Protein AF-A0A946N6F2-F1 (afdb_monomer_lite)

Radius of gyration: 25.4 Å; chains: 1; bounding box: 89×38×49 Å

Structure (mmCIF, N/CA/C/O backbone):
data_AF-A0A946N6F2-F1
#
_entry.id   AF-A0A946N6F2-F1
#
loop_
_atom_site.group_PDB
_atom_site.id
_atom_site.type_symbol
_atom_site.label_atom_id
_atom_site.label_alt_id
_atom_site.label_comp_id
_atom_site.label_asym_id
_atom_site.label_entity_id
_atom_site.label_seq_id
_atom_site.pdbx_PDB_ins_code
_atom_site.Cartn_x
_atom_site.Cartn_y
_atom_site.Cartn_z
_atom_site.occupancy
_atom_site.B_iso_or_equiv
_atom_site.auth_seq_id
_atom_site.auth_comp_id
_atom_site.auth_asym_id
_atom_site.auth_atom_id
_atom_site.pdbx_PDB_model_num
ATOM 1 N N . MET A 1 1 ? 76.401 22.989 -29.885 1.00 48.28 1 MET A N 1
ATOM 2 C CA . MET A 1 1 ? 76.532 21.524 -29.767 1.00 48.28 1 MET A CA 1
ATOM 3 C C . MET A 1 1 ? 75.361 21.025 -28.942 1.00 48.28 1 MET A C 1
ATOM 5 O O . MET A 1 1 ? 75.301 21.371 -27.773 1.00 48.28 1 MET A O 1
ATOM 9 N N . ASN A 1 2 ? 74.400 20.350 -29.575 1.00 41.50 2 ASN A N 1
ATOM 10 C CA . ASN A 1 2 ? 73.671 19.193 -29.044 1.00 41.50 2 ASN A CA 1
ATOM 11 C C . ASN A 1 2 ? 72.716 18.657 -30.126 1.00 41.50 2 ASN A C 1
ATOM 13 O O . ASN A 1 2 ? 72.154 19.415 -30.911 1.00 41.50 2 ASN A O 1
ATOM 17 N N . THR A 1 3 ? 72.694 17.332 -30.187 1.00 54.25 3 THR A N 1
ATOM 18 C CA . THR A 1 3 ? 72.282 16.384 -31.238 1.00 54.25 3 THR A CA 1
ATOM 19 C C . THR A 1 3 ? 70.735 16.191 -31.313 1.00 54.25 3 THR A C 1
ATOM 21 O O . THR A 1 3 ? 70.030 16.919 -30.619 1.00 54.25 3 THR A O 1
ATOM 24 N N . PRO A 1 4 ? 70.158 15.307 -32.172 1.00 57.62 4 PRO A N 1
ATOM 25 C CA . PRO A 1 4 ? 69.057 15.640 -33.091 1.00 57.62 4 PRO A CA 1
ATOM 26 C C . PRO A 1 4 ? 67.791 14.747 -32.936 1.00 57.62 4 PRO A C 1
ATOM 28 O O . PRO A 1 4 ? 67.707 13.928 -32.032 1.00 57.62 4 PRO A O 1
ATOM 31 N N . CYS A 1 5 ? 66.835 14.912 -33.868 1.00 44.44 5 CYS A N 1
ATOM 32 C CA . CYS A 1 5 ? 65.880 13.928 -34.430 1.00 44.44 5 CYS A CA 1
ATOM 33 C C . CYS A 1 5 ? 65.305 12.793 -33.550 1.00 44.44 5 CYS A C 1
ATOM 35 O O . CYS A 1 5 ? 66.004 11.826 -33.278 1.00 44.44 5 CYS A O 1
ATOM 37 N N . GLN A 1 6 ? 63.974 12.778 -33.368 1.00 53.09 6 GLN A N 1
ATOM 38 C CA . GLN A 1 6 ? 63.055 11.862 -34.089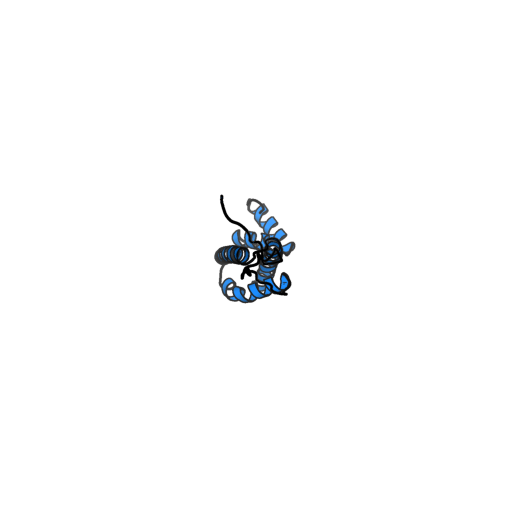 1.00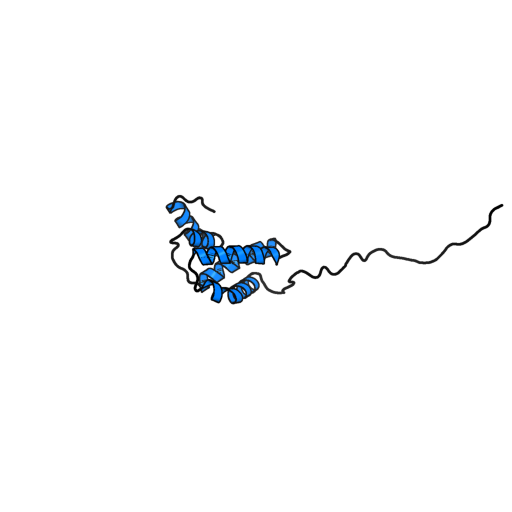 53.09 6 GLN A CA 1
ATOM 39 C C . GLN A 1 6 ? 61.568 12.120 -33.737 1.00 53.09 6 GLN A C 1
ATOM 41 O O . GLN A 1 6 ? 61.257 12.331 -32.567 1.00 53.09 6 GLN A O 1
ATOM 46 N N . PRO A 1 7 ? 60.637 12.046 -34.713 1.00 56.97 7 PRO A N 1
ATOM 47 C CA . PRO A 1 7 ? 59.203 11.881 -34.465 1.00 56.97 7 PRO A CA 1
ATOM 48 C C . PRO A 1 7 ? 58.665 10.483 -34.859 1.00 56.97 7 PRO A C 1
ATOM 50 O O . PRO A 1 7 ? 59.308 9.764 -35.625 1.00 56.97 7 PRO A O 1
ATOM 53 N N . ALA A 1 8 ? 57.422 10.218 -34.412 1.00 49.72 8 ALA A N 1
ATOM 54 C CA . ALA A 1 8 ? 56.468 9.128 -34.732 1.00 49.72 8 ALA A CA 1
ATOM 55 C C . ALA A 1 8 ? 56.569 7.853 -33.850 1.00 49.72 8 ALA A C 1
ATOM 57 O O . ALA A 1 8 ? 57.684 7.438 -33.545 1.00 49.72 8 ALA A O 1
ATOM 58 N N . PRO A 1 9 ? 55.442 7.221 -33.426 1.00 50.12 9 PRO A N 1
ATOM 59 C CA . PRO A 1 9 ? 54.285 6.917 -34.280 1.00 50.12 9 PRO A CA 1
ATOM 60 C C . PRO A 1 9 ? 52.892 7.134 -33.649 1.00 50.12 9 PRO A C 1
ATOM 62 O O . PRO A 1 9 ? 52.742 7.266 -32.441 1.00 50.12 9 PRO A O 1
ATOM 65 N N . GLY A 1 10 ? 51.860 7.047 -34.493 1.00 39.47 10 GLY A N 1
ATOM 66 C CA . GLY A 1 10 ? 50.579 6.472 -34.074 1.00 39.47 10 GLY A CA 1
ATOM 67 C C . GLY A 1 10 ? 49.389 7.421 -34.109 1.00 39.47 10 GLY A C 1
ATOM 68 O O . GLY A 1 10 ? 49.202 8.253 -33.230 1.00 39.47 10 GLY A O 1
ATOM 69 N N . SER A 1 11 ? 48.557 7.241 -35.127 1.00 44.81 11 SER A N 1
ATOM 70 C CA . SER A 1 11 ? 47.224 7.819 -35.253 1.00 44.81 11 SER A CA 1
ATOM 71 C C . SER A 1 11 ? 46.238 7.234 -34.229 1.00 44.81 11 SER A C 1
ATOM 73 O O . SER A 1 11 ? 46.153 6.016 -34.147 1.00 44.81 11 SER A O 1
ATOM 75 N N . ALA A 1 12 ? 45.444 8.124 -33.608 1.00 47.84 12 ALA A N 1
ATOM 76 C CA . ALA A 1 12 ? 44.007 8.021 -33.256 1.00 47.84 12 ALA A CA 1
ATOM 77 C C . ALA A 1 12 ? 43.494 6.863 -32.351 1.00 47.84 12 ALA A C 1
ATOM 79 O O . ALA A 1 12 ? 44.140 5.829 -32.241 1.00 47.84 12 ALA A O 1
ATOM 80 N N . PRO A 1 13 ? 42.253 6.932 -31.815 1.00 49.59 13 PRO A N 1
ATOM 81 C CA . PRO A 1 13 ? 41.446 8.074 -31.375 1.00 49.59 13 PRO A CA 1
ATOM 82 C C . PRO A 1 13 ? 41.030 7.973 -29.887 1.00 49.59 13 PRO A C 1
ATOM 84 O O . PRO A 1 13 ? 41.239 6.974 -29.204 1.00 49.59 13 PRO A O 1
ATOM 87 N N . SER A 1 14 ? 40.404 9.050 -29.412 1.00 54.28 14 SER A N 1
ATOM 88 C CA . SER A 1 14 ? 39.607 9.135 -28.188 1.00 54.28 14 SER A CA 1
ATOM 89 C C . SER A 1 14 ? 38.456 8.116 -28.123 1.00 54.28 14 SER A C 1
ATOM 91 O O . SER A 1 14 ? 37.962 7.665 -29.152 1.00 54.28 14 SER A O 1
ATOM 93 N N . HIS A 1 15 ? 37.949 7.953 -26.897 1.00 51.06 15 HIS A N 1
ATOM 94 C CA . HIS A 1 15 ? 36.704 7.300 -26.463 1.00 51.06 15 HIS A CA 1
ATOM 95 C C . HIS A 1 15 ? 36.781 5.810 -26.125 1.00 51.06 15 HIS A C 1
ATOM 97 O O . HIS A 1 15 ? 37.108 4.958 -26.940 1.00 51.06 15 HIS A O 1
ATOM 103 N N . GLY A 1 16 ? 36.418 5.538 -24.874 1.00 40.69 16 GLY A N 1
ATOM 104 C CA . GLY A 1 16 ? 36.254 4.208 -24.307 1.00 40.69 16 GLY A CA 1
ATOM 105 C C . GLY A 1 16 ? 36.175 4.244 -22.783 1.00 40.69 16 GLY A C 1
ATOM 106 O O . GLY A 1 16 ? 36.695 3.348 -22.128 1.00 40.69 16 GLY A O 1
ATOM 107 N N . SER A 1 17 ? 35.592 5.303 -22.207 1.00 53.62 17 SER A N 1
ATOM 108 C CA . SER A 1 17 ? 35.049 5.221 -20.853 1.00 53.62 17 SER A CA 1
ATOM 109 C C . SER A 1 17 ? 33.742 4.469 -20.976 1.00 53.62 17 SER A C 1
ATOM 111 O O . SER A 1 17 ? 32.745 5.090 -21.299 1.00 53.62 17 SER A O 1
ATOM 113 N N . GLU A 1 18 ? 33.766 3.161 -20.775 1.00 45.44 18 GLU A N 1
ATOM 114 C CA . GLU A 1 18 ? 32.574 2.358 -20.506 1.00 45.44 18 GLU A CA 1
ATOM 115 C C . GLU A 1 18 ? 33.064 1.029 -19.935 1.00 45.44 18 GLU A C 1
ATOM 117 O O . GLU A 1 18 ? 33.242 0.027 -20.624 1.00 45.44 18 GLU A O 1
ATOM 122 N N . GLY A 1 19 ? 33.369 1.050 -18.637 1.00 43.56 19 GLY A N 1
ATOM 123 C CA . GLY A 1 19 ? 33.243 -0.178 -17.867 1.00 43.56 19 GLY A CA 1
ATOM 124 C C . GLY A 1 19 ? 31.757 -0.540 -17.861 1.00 43.56 19 GLY A C 1
ATOM 125 O O . GLY A 1 19 ? 30.946 0.362 -17.627 1.00 43.56 19 GLY A O 1
ATOM 126 N N . PRO A 1 20 ? 31.368 -1.795 -18.131 1.00 45.00 20 PRO A N 1
ATOM 127 C CA . PRO A 1 20 ? 29.986 -2.192 -17.938 1.00 45.00 20 PRO A CA 1
ATOM 128 C C . PRO A 1 20 ? 29.686 -2.044 -16.444 1.00 45.00 20 PRO A C 1
ATOM 130 O O . PRO A 1 20 ? 30.232 -2.766 -15.611 1.00 45.00 20 PRO A O 1
ATOM 133 N N . SER A 1 21 ? 28.877 -1.037 -16.102 1.00 47.22 21 SER A N 1
ATOM 134 C CA . SER A 1 21 ? 28.222 -0.969 -14.799 1.00 47.22 21 SER A CA 1
ATOM 135 C C . SER A 1 21 ? 27.209 -2.098 -14.773 1.00 47.22 21 SER A C 1
ATOM 137 O O . SER A 1 21 ? 26.095 -1.986 -15.272 1.00 47.22 21 SER A O 1
ATOM 139 N N . GLU A 1 22 ? 27.662 -3.228 -14.257 1.00 48.47 22 GLU A N 1
ATOM 140 C CA . GLU A 1 22 ? 26.881 -4.427 -14.023 1.00 48.47 22 GLU A CA 1
ATOM 141 C C . GLU A 1 22 ? 25.971 -4.182 -12.811 1.00 48.47 22 GLU A C 1
ATOM 143 O O . GLU A 1 22 ? 26.281 -4.588 -11.698 1.00 48.47 22 GLU A O 1
ATOM 148 N N . ALA A 1 23 ? 24.899 -3.414 -13.003 1.00 54.03 23 ALA A N 1
ATOM 149 C CA . ALA A 1 23 ? 23.759 -3.343 -12.090 1.00 54.03 23 ALA A CA 1
ATOM 150 C C . ALA A 1 23 ? 22.656 -2.495 -12.724 1.00 54.03 23 ALA A C 1
ATOM 152 O O . ALA A 1 23 ? 22.568 -1.291 -12.498 1.00 54.03 23 ALA A O 1
ATOM 153 N N . THR A 1 24 ? 21.798 -3.105 -13.530 1.00 44.66 24 THR A N 1
ATOM 154 C CA . THR A 1 24 ? 20.430 -2.605 -13.678 1.00 44.66 24 THR A CA 1
ATOM 155 C C . THR A 1 24 ? 19.586 -3.745 -14.194 1.00 44.66 24 THR A C 1
ATOM 157 O O . THR A 1 24 ? 19.947 -4.399 -15.168 1.00 44.66 24 THR A O 1
ATOM 160 N N . HIS A 1 25 ? 18.512 -4.048 -13.478 1.00 53.12 25 HIS A N 1
ATOM 161 C CA . HIS A 1 25 ? 17.544 -5.065 -13.846 1.00 53.12 25 HIS A CA 1
ATOM 162 C C . HIS A 1 25 ? 16.830 -4.600 -15.126 1.00 53.12 25 HIS A C 1
ATOM 164 O O . HIS A 1 25 ? 15.769 -3.989 -15.068 1.00 53.12 25 HIS A O 1
ATOM 170 N N . ASP A 1 26 ? 17.469 -4.825 -16.275 1.00 49.75 26 ASP A N 1
ATOM 171 C CA . ASP A 1 26 ? 16.964 -4.579 -17.628 1.00 49.75 26 ASP A CA 1
ATOM 172 C C . ASP A 1 26 ? 15.921 -5.667 -17.945 1.00 49.75 26 ASP A C 1
ATOM 174 O O . ASP A 1 26 ? 16.084 -6.533 -18.805 1.00 49.75 26 ASP A O 1
ATOM 178 N N . SER A 1 27 ? 14.878 -5.723 -17.120 1.00 58.50 27 SER A N 1
ATOM 179 C CA . SER A 1 27 ? 13.756 -6.620 -17.335 1.00 58.50 27 SER A CA 1
ATOM 180 C C . SER A 1 27 ? 12.871 -5.973 -18.386 1.00 58.50 27 SER A C 1
ATOM 182 O O . SER A 1 27 ? 12.331 -4.894 -18.167 1.00 58.50 27 SER A O 1
ATOM 184 N N . HIS A 1 28 ? 12.667 -6.656 -19.512 1.00 72.50 28 HIS A N 1
ATOM 185 C CA . HIS A 1 28 ? 11.694 -6.303 -20.559 1.00 72.50 28 HIS A CA 1
ATOM 186 C C . HIS A 1 28 ? 10.224 -6.282 -20.074 1.00 72.50 28 HIS A C 1
ATOM 188 O O . HIS A 1 28 ? 9.306 -6.292 -20.892 1.00 72.50 28 HIS A O 1
ATOM 194 N N . LEU A 1 29 ? 10.005 -6.313 -18.761 1.00 82.69 29 LEU A N 1
ATOM 195 C CA . LEU A 1 29 ? 8.716 -6.390 -18.104 1.00 82.69 29 LEU A CA 1
ATOM 196 C C . LEU A 1 29 ? 8.112 -4.996 -17.966 1.00 82.69 29 LEU A C 1
ATOM 198 O O . LEU A 1 29 ? 8.799 -4.012 -17.687 1.00 82.69 29 LEU A O 1
ATOM 202 N N . THR A 1 30 ? 6.799 -4.932 -18.120 1.00 91.62 30 THR A N 1
ATOM 203 C CA . THR A 1 30 ? 6.008 -3.755 -17.759 1.00 91.62 30 THR A CA 1
ATOM 204 C C . THR A 1 30 ? 6.011 -3.538 -16.237 1.00 91.62 30 THR A C 1
ATOM 206 O O . THR A 1 30 ? 6.234 -4.492 -15.481 1.00 91.62 30 THR A O 1
ATOM 209 N N . PRO A 1 31 ? 5.748 -2.311 -15.744 1.00 91.38 31 PRO A N 1
ATOM 210 C CA . PRO A 1 31 ? 5.615 -2.057 -14.309 1.00 91.38 31 PRO A CA 1
ATOM 211 C C . PRO A 1 31 ? 4.601 -2.980 -13.620 1.00 91.38 31 PRO A C 1
ATOM 213 O O . PRO A 1 31 ? 4.830 -3.421 -12.496 1.00 91.38 31 PRO A O 1
ATOM 216 N N . GLU A 1 32 ? 3.509 -3.314 -14.309 1.00 94.25 32 GLU A N 1
ATOM 217 C CA . GLU A 1 32 ? 2.461 -4.215 -13.838 1.00 94.25 32 GLU A CA 1
ATOM 218 C C . GLU A 1 32 ? 2.944 -5.658 -13.680 1.00 94.25 32 GLU A C 1
ATOM 220 O O . GLU A 1 32 ? 2.631 -6.298 -12.673 1.00 94.25 32 GLU A O 1
ATOM 225 N N . GLU A 1 33 ? 3.705 -6.166 -14.652 1.00 94.25 33 GLU A N 1
ATOM 226 C CA . GLU A 1 33 ? 4.299 -7.507 -14.605 1.00 94.25 33 GLU A CA 1
ATOM 227 C C . GLU A 1 33 ? 5.359 -7.596 -13.510 1.00 94.25 33 GLU A C 1
ATOM 229 O O . GLU A 1 33 ? 5.376 -8.555 -12.741 1.00 94.25 33 GLU A O 1
ATOM 234 N N . LEU A 1 34 ? 6.202 -6.570 -13.385 1.00 92.19 34 LEU A N 1
ATOM 235 C CA . LEU A 1 34 ? 7.221 -6.532 -12.347 1.00 92.19 34 LEU A CA 1
ATOM 236 C C . LEU A 1 34 ? 6.589 -6.472 -10.952 1.00 92.19 34 LEU A C 1
ATOM 238 O O . LEU A 1 34 ? 6.981 -7.233 -10.069 1.00 92.19 34 LEU A O 1
ATOM 242 N N . ALA A 1 35 ? 5.566 -5.635 -10.758 1.00 94.81 35 ALA A N 1
ATOM 243 C CA . ALA A 1 35 ? 4.782 -5.622 -9.528 1.00 94.81 35 ALA A CA 1
ATOM 244 C C . ALA A 1 35 ? 4.183 -7.006 -9.229 1.00 94.81 35 ALA A C 1
ATOM 246 O O . ALA A 1 35 ? 4.306 -7.485 -8.102 1.00 94.81 35 ALA A O 1
ATOM 247 N N . ALA A 1 36 ? 3.605 -7.676 -10.232 1.00 95.62 36 ALA A N 1
ATOM 248 C CA . ALA A 1 36 ? 3.015 -9.003 -10.072 1.00 95.62 36 ALA A CA 1
ATOM 249 C C . ALA A 1 36 ? 4.035 -10.055 -9.620 1.00 95.62 36 ALA A C 1
ATOM 251 O O . ALA A 1 36 ? 3.740 -10.812 -8.694 1.00 95.62 36 ALA A O 1
ATOM 252 N N . GLU A 1 37 ? 5.243 -10.064 -10.194 1.00 94.00 37 GLU A N 1
ATOM 253 C CA . GLU A 1 37 ? 6.311 -10.970 -9.758 1.00 94.00 37 GLU A CA 1
ATOM 254 C C . GLU A 1 37 ? 6.693 -10.748 -8.291 1.00 94.00 37 GLU A C 1
ATOM 256 O O . GLU A 1 37 ? 6.920 -11.702 -7.543 1.00 94.00 37 GLU A O 1
ATOM 261 N N . TRP A 1 38 ? 6.765 -9.490 -7.857 1.00 92.75 38 TRP A N 1
ATOM 262 C CA . TRP A 1 38 ? 7.053 -9.165 -6.463 1.00 92.75 38 TRP A CA 1
ATOM 263 C C . TRP A 1 38 ? 5.921 -9.595 -5.532 1.00 92.75 38 TRP A C 1
ATOM 265 O O . TRP A 1 38 ? 6.185 -10.175 -4.477 1.00 92.75 38 TRP A O 1
ATOM 275 N N . VAL A 1 39 ? 4.663 -9.400 -5.934 1.00 96.25 39 VAL A N 1
ATOM 276 C CA . VAL A 1 39 ? 3.524 -9.915 -5.169 1.00 96.25 39 VAL A CA 1
ATOM 277 C C . VAL A 1 39 ? 3.572 -11.442 -5.081 1.00 96.25 39 VAL A C 1
ATOM 279 O O . VAL A 1 39 ? 3.401 -11.979 -3.990 1.00 96.25 39 VAL A O 1
ATOM 282 N N . ASP A 1 40 ? 3.846 -12.154 -6.178 1.00 95.88 40 ASP A N 1
ATOM 283 C CA . ASP A 1 40 ? 3.972 -13.620 -6.187 1.00 95.88 40 ASP A CA 1
ATOM 284 C C . ASP A 1 40 ? 5.023 -14.121 -5.188 1.00 95.88 40 ASP A C 1
ATOM 286 O O . ASP A 1 40 ? 4.786 -15.103 -4.486 1.00 95.88 40 ASP A O 1
ATOM 290 N N . ARG A 1 41 ? 6.161 -13.427 -5.073 1.00 92.81 41 ARG A N 1
ATOM 291 C CA . ARG A 1 41 ? 7.241 -13.797 -4.142 1.00 92.81 41 ARG A CA 1
ATOM 292 C C . ARG A 1 41 ? 6.880 -13.559 -2.678 1.00 92.81 41 ARG A C 1
ATOM 294 O O . ARG A 1 41 ? 7.340 -14.301 -1.812 1.00 92.81 41 ARG A O 1
ATOM 301 N N . CYS A 1 42 ? 6.108 -12.514 -2.388 1.00 93.75 42 CYS A N 1
ATOM 302 C CA . CYS A 1 42 ? 5.917 -12.028 -1.021 1.00 93.75 42 CYS A CA 1
ATOM 303 C C . CYS A 1 42 ? 4.551 -12.378 -0.421 1.00 93.75 42 CYS A C 1
ATOM 305 O O . CYS A 1 42 ? 4.407 -12.359 0.801 1.00 93.75 42 CYS A O 1
ATOM 307 N N . ILE A 1 43 ? 3.538 -12.702 -1.230 1.00 95.75 43 ILE A N 1
ATOM 308 C CA . ILE A 1 43 ? 2.158 -12.809 -0.737 1.00 95.75 43 ILE A CA 1
ATOM 309 C C . ILE A 1 43 ? 1.983 -13.889 0.335 1.00 95.75 43 ILE A C 1
ATOM 311 O O . ILE A 1 43 ? 1.247 -13.677 1.298 1.00 95.75 43 ILE A O 1
ATOM 315 N N . ASP A 1 44 ? 2.685 -15.017 0.220 1.00 94.75 44 ASP A N 1
ATOM 316 C CA . ASP A 1 44 ? 2.599 -16.108 1.197 1.00 94.75 44 ASP A CA 1
ATOM 317 C C . ASP A 1 44 ? 3.240 -15.743 2.542 1.00 94.75 44 ASP A C 1
ATOM 319 O O . ASP A 1 44 ? 2.826 -16.258 3.581 1.00 94.75 44 ASP A O 1
ATOM 323 N N . LEU A 1 45 ? 4.196 -14.808 2.539 1.00 94.25 45 LEU A N 1
ATOM 324 C CA . LEU A 1 45 ? 4.776 -14.237 3.752 1.00 94.25 45 LEU A CA 1
ATOM 325 C C . LEU A 1 45 ? 3.820 -13.228 4.404 1.00 94.25 45 LEU A C 1
ATOM 327 O O . LEU A 1 45 ? 3.658 -13.240 5.621 1.00 94.25 45 LEU A O 1
ATOM 331 N N . LEU A 1 46 ? 3.173 -12.378 3.603 1.00 95.94 46 LEU A N 1
ATOM 332 C CA . LEU A 1 46 ? 2.299 -11.300 4.087 1.00 95.94 46 LEU A CA 1
ATOM 333 C C . LEU A 1 46 ? 0.934 -11.802 4.579 1.00 95.94 46 LEU A C 1
ATOM 335 O O . LEU A 1 46 ? 0.342 -11.233 5.498 1.00 95.94 46 LEU A O 1
ATOM 339 N N . ARG A 1 47 ? 0.410 -12.869 3.969 1.00 95.94 47 ARG A N 1
ATOM 340 C CA . ARG A 1 47 ? -0.921 -13.416 4.266 1.00 95.94 47 ARG A CA 1
ATOM 341 C C . ARG A 1 47 ? -1.142 -13.764 5.747 1.00 95.94 47 ARG A C 1
ATOM 343 O O . ARG A 1 47 ? -2.168 -13.330 6.273 1.00 95.94 47 ARG A O 1
ATOM 350 N N . PRO A 1 48 ? -0.251 -14.505 6.437 1.00 96.62 48 PRO A N 1
ATOM 351 C CA . PRO A 1 48 ? -0.453 -14.859 7.843 1.00 96.62 48 PRO A CA 1
ATOM 352 C C . PRO A 1 48 ? -0.240 -13.698 8.829 1.00 96.62 48 PRO A C 1
ATOM 354 O O . PRO A 1 48 ? -0.530 -13.872 10.010 1.00 96.62 48 PRO A O 1
ATOM 357 N N . MET A 1 49 ? 0.285 -12.553 8.383 1.00 97.00 49 MET A N 1
ATOM 358 C CA . MET A 1 49 ? 0.552 -11.395 9.241 1.00 97.00 49 MET A CA 1
ATOM 359 C C . MET A 1 49 ? -0.722 -10.585 9.510 1.00 97.00 49 MET A C 1
ATOM 361 O O . MET A 1 49 ? -1.639 -10.559 8.685 1.00 97.00 49 MET A O 1
ATOM 365 N N . ASP A 1 50 ? -0.752 -9.901 10.652 1.00 96.19 50 ASP A N 1
ATOM 366 C CA . ASP A 1 50 ? -1.707 -8.832 10.944 1.00 96.19 50 ASP A CA 1
ATOM 367 C C . ASP A 1 50 ? -1.299 -7.521 10.245 1.00 96.19 50 ASP A C 1
ATOM 369 O O . ASP A 1 50 ? -0.279 -7.454 9.557 1.00 96.19 50 ASP A O 1
ATOM 373 N N . TRP A 1 51 ? -2.116 -6.474 10.360 1.00 96.12 51 TRP A N 1
ATOM 374 C CA . TRP A 1 51 ? -1.853 -5.203 9.682 1.00 96.12 51 TRP A CA 1
ATOM 375 C C . TRP A 1 51 ? -0.557 -4.506 10.126 1.00 96.12 51 TRP A C 1
ATOM 377 O O . TRP A 1 51 ? 0.174 -4.079 9.228 1.00 96.12 51 TRP A O 1
ATOM 387 N N . PRO A 1 52 ? -0.196 -4.455 11.424 1.00 96.81 52 PRO A N 1
ATOM 388 C CA . PRO A 1 52 ? 1.104 -3.934 11.844 1.00 9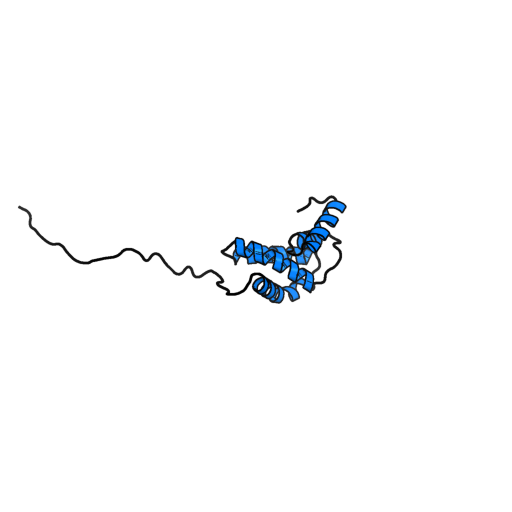6.81 52 PRO A CA 1
ATOM 389 C C . PRO A 1 52 ? 2.272 -4.726 11.241 1.00 96.81 52 PRO A C 1
ATOM 391 O O . PRO A 1 52 ? 3.172 -4.140 10.641 1.00 96.81 52 PRO A O 1
ATOM 394 N N . GLY A 1 53 ? 2.225 -6.064 11.296 1.00 97.44 53 GLY A N 1
ATOM 395 C CA . GLY A 1 53 ? 3.263 -6.908 10.700 1.00 97.44 53 GLY A CA 1
ATOM 396 C C . GLY A 1 53 ? 3.367 -6.744 9.181 1.00 97.44 53 GLY A C 1
ATOM 397 O O . GLY A 1 53 ? 4.469 -6.714 8.630 1.00 97.44 53 GLY A O 1
ATOM 398 N N . ARG A 1 54 ? 2.231 -6.573 8.490 1.00 97.06 54 ARG A N 1
ATOM 399 C CA . ARG A 1 54 ? 2.203 -6.251 7.056 1.00 97.06 54 ARG A CA 1
ATOM 400 C C . ARG A 1 54 ? 2.8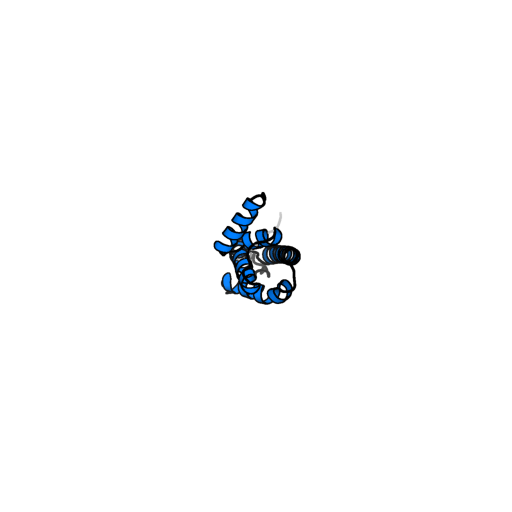28 -4.893 6.778 1.00 97.06 54 ARG A C 1
ATOM 402 O O . ARG A 1 54 ? 3.587 -4.797 5.825 1.00 97.06 54 ARG A O 1
ATOM 409 N N . MET A 1 55 ? 2.542 -3.865 7.575 1.00 96.50 55 MET A N 1
ATOM 410 C CA . MET A 1 55 ? 3.127 -2.535 7.387 1.00 96.50 55 MET A CA 1
ATOM 411 C C . MET A 1 55 ? 4.651 -2.576 7.541 1.00 96.50 55 MET A C 1
ATOM 413 O O . MET A 1 55 ? 5.364 -2.102 6.658 1.00 96.50 55 MET A O 1
ATOM 417 N N . ASP A 1 56 ? 5.159 -3.235 8.583 1.00 96.88 56 ASP A N 1
ATOM 418 C CA . ASP A 1 56 ? 6.601 -3.417 8.791 1.00 96.88 56 ASP A CA 1
ATOM 419 C C . ASP A 1 56 ? 7.272 -4.170 7.635 1.00 96.88 56 ASP A C 1
ATOM 421 O O . ASP A 1 56 ? 8.358 -3.794 7.182 1.00 96.88 56 ASP A O 1
ATOM 425 N N . ALA A 1 57 ? 6.629 -5.224 7.129 1.00 96.06 57 ALA A N 1
ATOM 426 C CA . ALA A 1 57 ? 7.124 -5.968 5.977 1.00 96.06 57 ALA A CA 1
ATOM 427 C C . ALA A 1 57 ? 7.079 -5.126 4.690 1.00 96.06 57 ALA A C 1
ATOM 429 O O . ALA A 1 57 ? 8.035 -5.134 3.918 1.00 96.06 57 ALA A O 1
ATOM 430 N N . MET A 1 58 ? 6.005 -4.366 4.468 1.00 95.00 58 MET A N 1
ATOM 431 C CA . MET A 1 58 ? 5.849 -3.489 3.306 1.00 95.00 58 MET A CA 1
ATOM 432 C C . MET A 1 58 ? 6.861 -2.339 3.312 1.00 95.00 58 MET A C 1
ATOM 434 O O . MET A 1 58 ? 7.361 -1.992 2.247 1.00 95.00 58 MET A O 1
ATOM 438 N N . MET A 1 59 ? 7.221 -1.789 4.477 1.00 94.44 59 MET A N 1
ATOM 439 C CA . MET A 1 59 ? 8.301 -0.799 4.594 1.00 94.44 59 MET A CA 1
ATOM 440 C C . MET A 1 59 ? 9.663 -1.395 4.223 1.00 94.44 59 MET A C 1
ATOM 442 O O . MET A 1 59 ? 10.416 -0.796 3.461 1.00 94.44 59 MET A O 1
ATOM 446 N N . GLN A 1 60 ? 9.969 -2.607 4.692 1.00 94.50 60 GLN A N 1
ATOM 447 C CA . GLN A 1 60 ? 11.212 -3.291 4.314 1.00 94.50 60 GLN A CA 1
ATOM 448 C C . GLN A 1 60 ? 11.255 -3.605 2.813 1.00 94.50 60 GLN A C 1
ATOM 450 O O . GLN A 1 60 ? 12.286 -3.425 2.168 1.00 94.50 60 GLN A O 1
ATOM 455 N N . LEU A 1 61 ? 10.130 -4.043 2.244 1.00 92.25 61 LEU A N 1
ATOM 456 C CA . LEU A 1 61 ? 10.001 -4.294 0.810 1.00 92.25 61 LEU A CA 1
ATOM 457 C C . LEU A 1 61 ? 10.108 -3.006 -0.006 1.00 92.25 61 LEU A C 1
ATOM 459 O O . LEU A 1 61 ? 10.745 -3.017 -1.052 1.00 92.25 61 LEU A O 1
ATOM 463 N N . HIS A 1 62 ? 9.536 -1.899 0.472 1.00 93.31 62 HIS A N 1
ATOM 464 C CA . HIS A 1 62 ? 9.701 -0.578 -0.127 1.00 93.31 62 HIS A CA 1
ATOM 465 C C . HIS A 1 62 ? 11.181 -0.196 -0.212 1.00 93.31 62 HIS A C 1
ATOM 467 O O . HIS A 1 62 ? 11.656 0.162 -1.288 1.00 93.31 62 HIS A O 1
ATOM 473 N N . ASP A 1 63 ? 11.916 -0.306 0.895 1.00 92.94 63 ASP A N 1
ATOM 474 C CA . ASP A 1 63 ? 13.332 0.063 0.943 1.00 92.94 63 ASP A CA 1
ATOM 475 C C . ASP A 1 63 ? 14.185 -0.847 0.053 1.00 92.94 63 ASP A C 1
ATOM 477 O O . ASP A 1 63 ? 15.067 -0.365 -0.662 1.00 92.94 63 ASP A O 1
ATOM 481 N N . GLN A 1 64 ? 13.877 -2.147 0.032 1.00 90.25 64 GLN A N 1
ATOM 482 C CA . GLN A 1 64 ? 14.525 -3.108 -0.857 1.00 90.25 64 GLN A CA 1
ATOM 483 C C . GLN A 1 64 ? 14.254 -2.776 -2.330 1.00 90.25 64 GLN A C 1
ATOM 485 O O . GLN A 1 64 ? 15.198 -2.612 -3.098 1.00 90.25 64 GLN A O 1
ATOM 490 N N . LEU A 1 65 ? 12.987 -2.591 -2.715 1.00 87.81 65 LEU A N 1
ATOM 491 C CA . LEU A 1 65 ? 12.601 -2.198 -4.073 1.00 87.81 65 LEU A CA 1
ATOM 492 C C . LEU A 1 65 ? 13.295 -0.899 -4.472 1.00 87.81 65 LEU A C 1
ATOM 494 O O . LEU A 1 65 ? 13.903 -0.815 -5.536 1.00 87.81 65 LEU A O 1
ATOM 498 N N . ARG A 1 66 ? 13.263 0.112 -3.602 1.00 89.38 66 ARG A N 1
ATOM 499 C CA . ARG A 1 66 ? 13.916 1.393 -3.858 1.00 89.38 66 ARG A CA 1
ATOM 500 C C . ARG A 1 66 ? 15.419 1.235 -4.076 1.00 89.38 66 ARG A C 1
ATOM 502 O O . ARG A 1 66 ? 15.963 1.962 -4.903 1.00 89.38 66 ARG A O 1
ATOM 509 N N . SER A 1 67 ? 16.079 0.339 -3.345 1.00 89.56 67 SER A N 1
ATOM 510 C CA . SER A 1 67 ? 17.503 0.042 -3.518 1.00 89.56 67 SER A CA 1
ATOM 511 C C . SER A 1 67 ? 17.787 -0.732 -4.810 1.00 89.56 67 SER A C 1
ATOM 513 O O . SER A 1 67 ? 18.823 -0.510 -5.433 1.00 89.56 67 SER A O 1
ATOM 515 N N . ASP A 1 68 ? 16.884 -1.626 -5.214 1.00 85.50 68 ASP A N 1
ATOM 516 C CA . ASP A 1 68 ? 17.041 -2.475 -6.400 1.00 85.50 68 ASP A CA 1
ATOM 517 C C . ASP A 1 68 ? 16.798 -1.705 -7.708 1.00 85.50 68 ASP A C 1
ATOM 519 O O . ASP A 1 68 ? 17.429 -1.983 -8.732 1.00 85.50 68 ASP A O 1
ATOM 523 N N . PHE A 1 69 ? 15.924 -0.696 -7.684 1.00 82.38 69 PHE A N 1
ATOM 524 C CA . PHE A 1 69 ? 15.708 0.188 -8.824 1.00 82.38 69 PHE A CA 1
ATOM 525 C C . PHE A 1 69 ? 16.739 1.317 -8.870 1.00 82.38 69 PHE A C 1
ATOM 527 O O . PHE A 1 69 ? 16.760 2.227 -8.038 1.00 82.38 69 PHE A O 1
ATOM 534 N N . THR A 1 70 ? 17.558 1.310 -9.922 1.00 81.00 70 THR A N 1
ATOM 535 C CA . THR A 1 70 ? 18.426 2.455 -10.240 1.00 81.00 70 THR A CA 1
ATOM 536 C C . THR A 1 70 ? 17.616 3.646 -10.752 1.00 81.00 70 THR A C 1
ATOM 538 O O . THR A 1 70 ? 17.935 4.786 -10.419 1.00 81.00 70 THR A O 1
ATOM 541 N N . ASP A 1 71 ? 16.546 3.386 -11.510 1.00 87.81 71 ASP A N 1
ATOM 542 C CA . ASP A 1 71 ? 15.624 4.414 -11.988 1.00 87.81 71 ASP A CA 1
ATOM 543 C C . ASP A 1 71 ? 14.493 4.651 -10.974 1.00 87.81 71 ASP A C 1
ATOM 545 O O . ASP A 1 71 ? 13.681 3.769 -10.682 1.00 87.81 71 ASP A O 1
ATOM 549 N N . PHE A 1 72 ? 14.445 5.869 -10.435 1.00 88.69 72 PHE A N 1
ATOM 550 C CA . PHE A 1 72 ? 13.427 6.276 -9.475 1.00 88.69 72 PHE A CA 1
ATOM 551 C C . PHE A 1 72 ? 12.027 6.363 -10.094 1.00 88.69 72 PHE A C 1
ATOM 553 O O . PHE A 1 72 ? 11.050 6.039 -9.421 1.00 88.69 72 PHE A O 1
ATOM 560 N N . ASP A 1 73 ? 11.914 6.745 -11.365 1.00 90.19 73 ASP A N 1
ATOM 561 C CA . ASP A 1 73 ? 10.619 6.890 -12.028 1.00 90.19 73 ASP A CA 1
ATOM 562 C C . ASP A 1 73 ? 9.967 5.521 -12.248 1.00 90.19 73 ASP A C 1
ATOM 564 O O . ASP A 1 73 ? 8.750 5.380 -12.108 1.00 90.19 73 ASP A O 1
ATOM 568 N N . VAL A 1 74 ? 10.776 4.493 -12.522 1.00 89.19 74 VAL A N 1
ATOM 569 C CA . VAL A 1 74 ? 10.312 3.099 -12.589 1.00 89.19 74 VAL A CA 1
ATOM 570 C C . VAL A 1 74 ? 9.818 2.641 -11.221 1.00 89.19 74 VAL A C 1
ATOM 572 O O . VAL A 1 74 ? 8.721 2.096 -11.116 1.00 89.19 74 VAL A O 1
ATOM 575 N N . PHE A 1 75 ? 10.569 2.922 -10.154 1.00 91.69 75 PHE A N 1
ATOM 576 C CA . PHE A 1 75 ? 10.132 2.620 -8.791 1.00 91.69 75 PHE A CA 1
ATOM 577 C C . PHE A 1 75 ? 8.783 3.284 -8.454 1.00 91.69 75 PHE A C 1
ATOM 579 O O . PHE A 1 75 ? 7.880 2.614 -7.949 1.00 91.69 75 PHE A O 1
ATOM 586 N N . CYS A 1 76 ? 8.614 4.570 -8.780 1.00 93.19 76 CYS A N 1
ATOM 587 C CA . CYS A 1 76 ? 7.369 5.305 -8.546 1.00 93.19 76 CYS A CA 1
ATOM 588 C C . CYS A 1 76 ? 6.169 4.746 -9.320 1.00 93.19 76 CYS A C 1
ATOM 590 O O . CYS A 1 76 ? 5.035 4.936 -8.886 1.00 93.19 76 CYS A O 1
ATOM 592 N N . GLN A 1 77 ? 6.399 4.063 -10.442 1.00 94.00 77 GLN A N 1
ATOM 593 C CA . GLN A 1 77 ? 5.350 3.367 -11.188 1.00 94.00 77 GLN A CA 1
ATOM 594 C C . GLN A 1 77 ? 5.051 1.993 -10.580 1.00 94.00 77 GLN A C 1
ATOM 596 O O . GLN A 1 77 ? 3.890 1.647 -10.381 1.00 94.00 77 GLN A O 1
ATOM 601 N N . VAL A 1 78 ? 6.085 1.221 -10.240 1.00 94.50 78 VAL A N 1
ATOM 602 C CA . VAL A 1 78 ? 5.949 -0.166 -9.771 1.00 94.50 78 VAL A CA 1
ATOM 603 C C . VAL A 1 78 ? 5.373 -0.243 -8.360 1.00 94.50 78 VAL A C 1
ATOM 605 O O . VAL A 1 78 ? 4.486 -1.055 -8.108 1.00 94.50 78 VAL A O 1
ATOM 608 N N . PHE A 1 79 ? 5.860 0.575 -7.422 1.00 95.75 79 PHE A N 1
ATOM 609 C CA . PHE A 1 79 ? 5.520 0.408 -6.008 1.00 95.75 79 PHE A CA 1
ATOM 610 C C . PHE A 1 79 ? 4.017 0.578 -5.715 1.00 95.75 79 PHE A C 1
ATOM 612 O O . PHE A 1 79 ? 3.447 -0.304 -5.068 1.00 95.75 79 PHE A O 1
ATOM 619 N N . PRO A 1 80 ? 3.316 1.610 -6.227 1.00 97.12 80 PRO A N 1
ATOM 620 C CA . PRO A 1 80 ? 1.878 1.731 -5.999 1.00 97.12 80 PRO A CA 1
ATOM 621 C C . PRO A 1 80 ? 1.064 0.569 -6.591 1.00 97.12 80 PRO A C 1
ATOM 623 O O . PRO A 1 80 ? 0.092 0.116 -5.978 1.00 97.12 80 PRO A O 1
ATOM 626 N N . ILE A 1 81 ? 1.481 0.049 -7.751 1.00 97.94 81 ILE A N 1
ATOM 627 C CA . ILE A 1 81 ? 0.858 -1.116 -8.398 1.00 97.94 81 ILE A CA 1
ATOM 628 C C . ILE A 1 81 ? 1.102 -2.380 -7.564 1.00 97.94 81 ILE A C 1
ATOM 630 O O . ILE A 1 81 ? 0.191 -3.180 -7.356 1.00 97.94 81 ILE A O 1
ATOM 634 N N . PHE A 1 82 ? 2.309 -2.548 -7.025 1.00 97.06 82 PHE A N 1
ATOM 635 C CA . PHE A 1 82 ? 2.638 -3.633 -6.102 1.00 97.06 82 PHE A CA 1
ATOM 636 C C . PHE A 1 82 ? 1.744 -3.606 -4.853 1.00 97.06 82 PHE A C 1
ATOM 638 O O . PHE A 1 82 ? 1.199 -4.642 -4.462 1.00 97.06 82 PHE A O 1
ATOM 645 N N . VAL A 1 83 ? 1.531 -2.427 -4.259 1.00 97.50 83 VAL A N 1
ATOM 646 C CA . VAL A 1 83 ? 0.628 -2.255 -3.111 1.00 97.50 83 VAL A CA 1
ATOM 647 C C . VAL A 1 83 ? -0.812 -2.619 -3.487 1.00 97.50 83 VAL A C 1
ATOM 649 O O . VAL A 1 83 ? -1.451 -3.387 -2.771 1.00 97.50 83 VAL A O 1
ATOM 652 N N . GLU A 1 84 ? -1.321 -2.122 -4.619 1.00 97.94 84 GLU A N 1
ATOM 653 C CA . GLU A 1 84 ? -2.654 -2.474 -5.132 1.00 97.94 84 GLU A CA 1
ATOM 654 C C . GLU A 1 84 ? -2.834 -3.985 -5.286 1.00 97.94 84 GLU A C 1
ATOM 656 O O . GLU A 1 84 ? -3.746 -4.568 -4.697 1.00 97.94 84 GLU A O 1
ATOM 661 N N . GLN A 1 85 ? -1.947 -4.634 -6.037 1.00 97.81 85 GLN A N 1
ATOM 662 C CA . GLN A 1 85 ? -2.045 -6.063 -6.303 1.00 97.81 85 GLN A CA 1
ATOM 663 C C . GLN A 1 85 ? -1.898 -6.898 -5.021 1.00 97.81 85 GLN A C 1
ATOM 665 O O . GLN A 1 85 ? -2.570 -7.921 -4.869 1.00 97.81 85 GLN A O 1
ATOM 670 N N . THR A 1 86 ? -1.074 -6.452 -4.068 1.00 97.31 86 THR A N 1
ATOM 671 C CA . THR A 1 86 ? -0.958 -7.084 -2.747 1.00 97.31 86 THR A CA 1
ATOM 672 C C . THR A 1 86 ? -2.290 -7.035 -2.001 1.00 97.31 86 THR A C 1
ATOM 674 O O . THR A 1 86 ? -2.764 -8.072 -1.533 1.00 97.31 86 THR A O 1
ATOM 677 N N . LEU A 1 87 ? -2.932 -5.865 -1.936 1.00 97.00 87 LEU A N 1
ATOM 678 C CA . LEU A 1 87 ? -4.231 -5.691 -1.279 1.00 97.00 87 LEU A CA 1
ATOM 679 C C . LEU A 1 87 ? -5.323 -6.548 -1.926 1.00 97.00 87 LEU A C 1
ATOM 681 O O . LEU A 1 87 ? -6.055 -7.240 -1.219 1.00 97.00 87 LEU A O 1
ATOM 685 N N . VAL A 1 88 ? -5.373 -6.600 -3.260 1.00 96.25 88 VAL A N 1
ATOM 686 C CA . VAL A 1 88 ? -6.312 -7.464 -3.996 1.00 96.25 88 VAL A CA 1
ATOM 687 C C . VAL A 1 88 ? -6.155 -8.937 -3.597 1.00 96.25 88 VAL A C 1
ATOM 689 O O . VAL A 1 88 ? -7.150 -9.647 -3.445 1.00 96.25 88 VAL A O 1
ATOM 692 N N . ARG A 1 89 ? -4.923 -9.419 -3.387 1.00 96.44 89 ARG A N 1
ATOM 693 C CA . ARG A 1 89 ? -4.659 -10.827 -3.037 1.00 96.44 89 ARG A CA 1
ATOM 694 C C . ARG A 1 89 ? -4.800 -11.166 -1.556 1.00 96.44 89 ARG A C 1
ATOM 696 O O . ARG A 1 89 ? -5.048 -12.336 -1.229 1.00 96.44 89 ARG A O 1
ATOM 703 N N . LEU A 1 90 ? -4.595 -10.190 -0.674 1.00 94.69 90 LEU A N 1
ATOM 704 C CA . LEU A 1 90 ? -4.914 -10.309 0.750 1.00 94.69 90 LEU A CA 1
ATOM 705 C C . LEU A 1 90 ? -6.431 -10.298 0.977 1.00 94.69 90 LEU A C 1
ATOM 707 O O . LEU A 1 90 ? -6.908 -10.954 1.900 1.00 94.69 90 LEU A O 1
ATOM 711 N N . GLY A 1 91 ? -7.167 -9.635 0.083 1.00 91.69 91 GLY A N 1
ATOM 712 C CA . GLY A 1 91 ? -8.598 -9.394 0.178 1.00 91.69 91 GLY A CA 1
ATOM 713 C C . GLY A 1 91 ? -8.864 -7.934 0.531 1.00 91.69 91 GLY A C 1
ATOM 714 O O . GLY A 1 91 ? -8.198 -7.351 1.388 1.00 91.69 91 GLY A O 1
ATOM 715 N N . THR A 1 92 ? -9.846 -7.336 -0.140 1.00 78.19 92 THR A N 1
ATOM 716 C CA . THR A 1 92 ? -10.294 -5.976 0.154 1.00 78.19 92 THR A CA 1
ATOM 717 C C . THR A 1 92 ? -11.248 -5.988 1.341 1.00 78.19 92 THR A C 1
ATOM 719 O O . THR A 1 92 ? -12.393 -6.429 1.251 1.00 78.19 92 THR A O 1
ATOM 722 N N . GLU A 1 93 ? -10.755 -5.493 2.470 1.00 85.19 93 GLU A N 1
ATOM 723 C CA . GLU A 1 93 ? -11.517 -5.310 3.701 1.00 85.19 93 GLU A CA 1
ATOM 724 C C . GLU A 1 93 ? -11.668 -3.811 3.989 1.00 85.19 93 GLU A C 1
ATOM 726 O O . GLU A 1 93 ? -10.801 -3.021 3.603 1.00 85.19 93 GLU A O 1
ATOM 731 N N . PRO A 1 94 ? -12.747 -3.383 4.669 1.00 94.12 94 PRO A N 1
ATOM 732 C CA . PRO A 1 94 ? -12.848 -2.014 5.155 1.00 94.12 94 PRO A CA 1
ATOM 733 C C . PRO A 1 94 ? -11.613 -1.632 5.975 1.00 94.12 94 PRO A C 1
ATOM 735 O O . PRO A 1 94 ? -11.097 -2.449 6.737 1.00 94.12 94 PRO A O 1
ATOM 738 N N . VAL A 1 95 ? -11.161 -0.385 5.844 1.00 96.94 95 VAL A N 1
ATOM 739 C CA . VAL A 1 95 ? -10.061 0.130 6.664 1.00 96.94 95 VAL A CA 1
ATOM 740 C C . VAL A 1 95 ? -10.542 0.260 8.109 1.00 96.94 95 VAL A C 1
ATOM 742 O O . VAL A 1 95 ? -11.515 0.969 8.373 1.00 96.94 95 VAL A O 1
ATOM 745 N N . THR A 1 96 ? -9.887 -0.433 9.041 1.00 96.25 96 THR A N 1
ATOM 746 C CA . THR A 1 96 ? -10.258 -0.442 10.466 1.00 96.25 96 THR A CA 1
ATOM 747 C C . THR A 1 96 ? -9.175 0.097 11.391 1.00 96.25 96 THR A C 1
ATOM 749 O O . THR A 1 96 ? -9.493 0.474 12.518 1.00 96.25 96 THR A O 1
ATOM 752 N N . GLU A 1 97 ? -7.928 0.178 10.932 1.00 96.06 97 GLU A N 1
ATOM 753 C CA . GLU A 1 97 ? -6.783 0.603 11.740 1.00 96.06 97 GLU A CA 1
ATOM 754 C C . GLU A 1 97 ? -5.747 1.411 10.946 1.00 96.06 97 GLU A C 1
ATOM 756 O O . GLU A 1 97 ? -5.795 1.487 9.716 1.00 96.06 97 GLU A O 1
ATOM 761 N N . LEU A 1 98 ? -4.812 2.031 11.672 1.00 96.06 98 LEU A N 1
ATOM 762 C CA . LEU A 1 98 ? -3.864 3.002 11.125 1.00 96.06 98 LEU A CA 1
ATOM 763 C C . LEU A 1 98 ? -2.885 2.376 10.128 1.00 96.06 98 LEU A C 1
ATOM 765 O O . LEU A 1 98 ? -2.687 2.922 9.045 1.00 96.06 98 LEU A O 1
ATOM 769 N N . ASP A 1 99 ? -2.305 1.227 10.468 1.00 96.75 99 ASP A N 1
ATOM 770 C CA . ASP A 1 99 ? -1.330 0.538 9.617 1.00 96.75 99 ASP A CA 1
ATOM 771 C C . ASP A 1 99 ? -1.953 0.118 8.281 1.00 96.75 99 ASP A C 1
ATOM 773 O O . ASP A 1 99 ? -1.386 0.341 7.211 1.00 96.75 99 ASP A O 1
ATOM 777 N N . GLN A 1 100 ? -3.191 -0.383 8.322 1.00 97.38 100 GLN A N 1
ATOM 778 C CA . GLN A 1 100 ? -3.972 -0.674 7.124 1.00 97.38 100 GLN A CA 1
ATOM 779 C C . GLN A 1 100 ? -4.231 0.591 6.295 1.00 97.38 100 GLN A C 1
ATOM 781 O O . GLN A 1 100 ? -4.070 0.563 5.076 1.00 97.38 100 GLN A O 1
ATOM 786 N N . ALA A 1 101 ? -4.607 1.705 6.934 1.00 97.00 101 ALA A N 1
ATOM 787 C CA . ALA A 1 101 ? -4.846 2.969 6.243 1.00 97.00 101 ALA A CA 1
ATOM 788 C C . ALA A 1 101 ? -3.586 3.469 5.519 1.00 97.00 101 ALA A C 1
ATOM 790 O O . ALA A 1 101 ? -3.667 3.889 4.365 1.00 97.00 101 ALA A O 1
A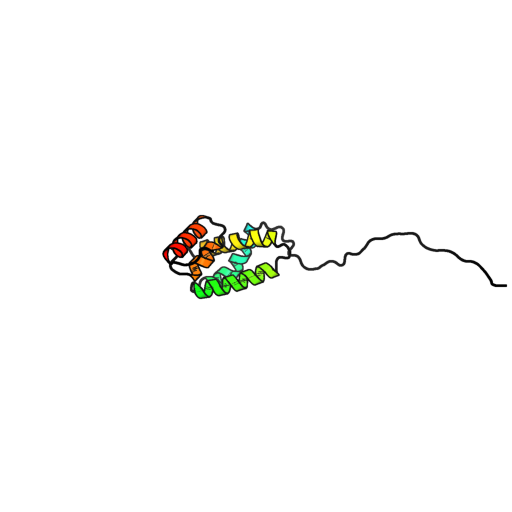TOM 791 N N . HIS A 1 102 ? -2.415 3.371 6.153 1.00 96.56 102 HIS A N 1
ATOM 792 C CA . HIS A 1 102 ? -1.146 3.736 5.525 1.00 96.56 102 HIS A CA 1
ATOM 793 C C . HIS A 1 102 ? -0.806 2.846 4.326 1.00 96.56 102 HIS A C 1
ATOM 795 O O . HIS A 1 102 ? -0.377 3.363 3.294 1.00 96.56 102 HIS A O 1
ATOM 801 N N . ILE A 1 103 ? -1.047 1.534 4.407 1.00 96.88 103 ILE A N 1
ATOM 802 C CA . ILE A 1 103 ? -0.856 0.642 3.256 1.00 96.88 103 ILE A CA 1
ATOM 803 C C . ILE A 1 103 ? -1.812 1.035 2.118 1.00 96.88 103 ILE A C 1
ATOM 805 O O . ILE A 1 103 ? -1.372 1.247 0.991 1.00 96.88 103 ILE A O 1
ATOM 809 N N . TYR A 1 104 ? -3.106 1.208 2.405 1.00 97.75 104 TYR A N 1
ATOM 810 C CA . TYR A 1 104 ? -4.115 1.586 1.405 1.00 97.75 104 TYR A CA 1
ATOM 811 C C . TYR A 1 104 ? -3.808 2.933 0.729 1.00 97.75 104 TYR A C 1
ATOM 813 O O . TYR A 1 104 ? -4.013 3.077 -0.478 1.00 97.75 104 TYR A O 1
ATOM 821 N N . ALA A 1 105 ? -3.264 3.903 1.468 1.00 97.00 105 ALA A N 1
ATOM 822 C CA . ALA A 1 105 ? -2.893 5.216 0.941 1.00 97.00 105 ALA A CA 1
ATOM 823 C C . ALA A 1 105 ? -1.810 5.163 -0.153 1.00 97.00 105 ALA A C 1
ATOM 825 O O . ALA A 1 105 ? -1.762 6.047 -1.006 1.00 97.00 105 ALA A O 1
ATOM 826 N N . ASN A 1 106 ? -0.976 4.121 -0.157 1.00 96.75 106 ASN A N 1
ATOM 827 C CA . ASN A 1 106 ? 0.102 3.937 -1.129 1.00 96.75 106 ASN A CA 1
ATOM 828 C C . ASN A 1 106 ? -0.318 3.112 -2.356 1.00 96.75 106 ASN A C 1
ATOM 830 O O . ASN A 1 106 ? 0.501 2.856 -3.232 1.00 96.75 106 ASN A O 1
ATOM 834 N N . SER A 1 107 ? -1.578 2.681 -2.437 1.00 97.50 107 SER A N 1
ATOM 835 C CA . SER A 1 107 ? -2.076 1.880 -3.555 1.00 97.50 107 SER A CA 1
ATOM 836 C C . SER A 1 107 ? -2.244 2.699 -4.837 1.00 97.50 107 SER A C 1
ATOM 838 O O . SER A 1 107 ? -2.639 3.865 -4.791 1.00 97.50 107 SER A O 1
ATOM 840 N N . ALA A 1 108 ? -2.021 2.073 -5.996 1.00 97.62 108 ALA A N 1
ATOM 841 C CA . ALA A 1 108 ? -2.371 2.627 -7.305 1.00 97.62 108 ALA A CA 1
ATOM 842 C C . ALA A 1 108 ? -3.894 2.730 -7.539 1.00 97.62 108 ALA A C 1
ATOM 844 O O . ALA A 1 108 ? -4.322 3.634 -8.267 1.00 97.62 108 ALA A O 1
ATOM 845 N N . ASP A 1 109 ? -4.722 1.950 -6.838 1.00 97.62 109 ASP A N 1
ATOM 846 C CA . ASP A 1 109 ? -6.185 2.048 -6.915 1.00 97.62 109 ASP A CA 1
ATOM 847 C C . ASP A 1 109 ? -6.704 3.315 -6.193 1.00 97.62 109 ASP A C 1
ATOM 849 O O . ASP A 1 109 ? -6.505 3.474 -4.980 1.00 97.62 109 ASP A O 1
ATOM 853 N N . PRO A 1 110 ? -7.400 4.230 -6.900 1.00 97.00 110 PRO A N 1
ATOM 854 C CA . PRO A 1 110 ? -8.032 5.394 -6.286 1.00 97.00 110 PRO A CA 1
ATOM 855 C C . PRO A 1 110 ? -9.001 5.064 -5.144 1.00 97.00 110 PRO A C 1
ATOM 857 O O . PRO A 1 110 ? -9.054 5.826 -4.179 1.00 97.00 110 PRO A O 1
ATOM 860 N N . ALA A 1 111 ? -9.737 3.952 -5.218 1.00 96.81 111 ALA A N 1
ATOM 861 C CA . ALA A 1 111 ? -10.704 3.557 -4.197 1.00 96.81 111 ALA A CA 1
ATOM 862 C C . ALA A 1 111 ? -10.016 3.158 -2.883 1.00 96.81 111 ALA A C 1
ATOM 864 O O . ALA A 1 111 ? -10.494 3.509 -1.802 1.00 96.81 111 ALA A O 1
ATOM 865 N N . HIS A 1 112 ? -8.859 2.489 -2.955 1.00 97.44 112 HIS A N 1
ATOM 866 C CA . HIS A 1 112 ? -8.053 2.206 -1.767 1.00 97.44 112 HIS A CA 1
ATOM 867 C C . HIS A 1 112 ? -7.584 3.502 -1.097 1.00 97.44 112 HIS A C 1
ATOM 869 O O . HIS A 1 112 ? -7.743 3.666 0.115 1.00 97.44 112 HIS A O 1
ATOM 875 N N . ARG A 1 113 ? -7.071 4.457 -1.885 1.00 97.44 113 ARG A N 1
ATOM 876 C CA . ARG A 1 113 ? -6.610 5.751 -1.359 1.00 97.44 113 ARG A CA 1
ATOM 877 C C . ARG A 1 113 ? -7.746 6.568 -0.747 1.00 97.44 113 ARG A C 1
ATOM 879 O O . ARG A 1 113 ? -7.560 7.185 0.300 1.00 97.44 113 ARG A O 1
ATOM 886 N N . GLU A 1 114 ? -8.928 6.552 -1.359 1.00 96.75 114 GLU A N 1
ATOM 887 C CA . GLU A 1 114 ? -10.121 7.208 -0.817 1.00 96.75 114 GLU A CA 1
ATOM 888 C C . GLU A 1 114 ? -10.563 6.581 0.514 1.00 96.75 114 GLU A C 1
ATOM 890 O O . GLU A 1 114 ? -10.863 7.305 1.470 1.00 96.75 114 GLU A O 1
ATOM 895 N N . ALA A 1 115 ? -10.554 5.248 0.610 1.00 96.69 115 ALA A N 1
ATOM 896 C CA . ALA A 1 115 ? -10.887 4.534 1.839 1.00 96.69 115 ALA A CA 1
ATOM 897 C C . ALA A 1 115 ? -9.905 4.869 2.976 1.00 96.69 115 ALA A C 1
ATOM 899 O O . ALA A 1 115 ? -10.337 5.175 4.090 1.00 96.69 115 ALA A O 1
ATOM 900 N N . ALA A 1 116 ? -8.599 4.890 2.683 1.00 97.12 116 ALA A N 1
ATOM 901 C CA . ALA A 1 116 ? -7.573 5.331 3.626 1.00 97.12 116 ALA A CA 1
ATOM 902 C C . ALA A 1 116 ? -7.798 6.776 4.080 1.00 97.12 116 ALA A C 1
ATOM 904 O O . ALA A 1 116 ? -7.855 7.044 5.279 1.00 97.12 116 ALA A O 1
ATOM 905 N N . GLY A 1 117 ? -7.976 7.705 3.136 1.00 96.44 117 GLY A N 1
ATOM 906 C CA . GLY A 1 117 ? -8.188 9.121 3.437 1.00 96.44 117 GLY A CA 1
ATOM 907 C C . GLY A 1 117 ? -9.431 9.358 4.297 1.00 96.44 117 GLY A C 1
ATOM 908 O O . GLY A 1 117 ? -9.370 10.086 5.287 1.00 96.44 117 GLY A O 1
ATO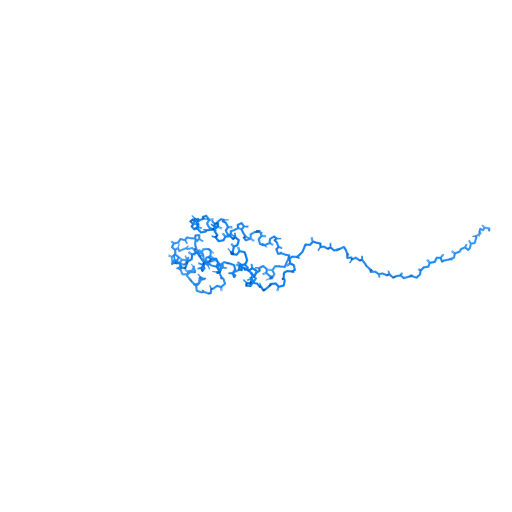M 909 N N . THR A 1 118 ? -10.539 8.686 3.974 1.00 96.69 118 THR A N 1
ATOM 910 C CA . THR A 1 118 ? -11.782 8.745 4.758 1.00 96.69 118 THR A CA 1
ATOM 911 C C . THR A 1 118 ? -11.552 8.283 6.195 1.00 96.69 118 THR A C 1
ATOM 913 O O . THR A 1 118 ? -11.964 8.964 7.137 1.00 96.69 118 THR A O 1
ATOM 916 N N . TRP A 1 119 ? -10.869 7.150 6.379 1.00 96.81 119 TRP A N 1
ATOM 917 C CA . TRP A 1 119 ? -10.580 6.623 7.708 1.00 96.81 119 TRP A CA 1
ATOM 918 C C . TRP A 1 119 ? -9.639 7.543 8.500 1.00 96.81 119 TRP A C 1
ATOM 920 O O . TRP A 1 119 ? -9.919 7.838 9.662 1.00 96.81 119 TRP A O 1
ATOM 930 N N . LEU A 1 120 ? -8.568 8.052 7.881 1.00 96.44 120 LEU A N 1
ATOM 931 C CA . LEU A 1 120 ? -7.588 8.931 8.534 1.00 96.44 120 LEU A CA 1
ATOM 932 C C . LEU A 1 120 ? -8.239 10.226 9.034 1.00 96.44 120 LEU A C 1
ATOM 934 O O . LEU A 1 120 ? -8.087 10.577 10.206 1.00 96.44 120 LEU A O 1
ATOM 938 N N . VAL A 1 121 ? -9.052 10.875 8.194 1.00 95.88 121 VAL A N 1
ATOM 939 C CA . VAL A 1 121 ? -9.810 12.079 8.574 1.00 95.88 121 VAL A CA 1
ATOM 940 C C . VAL A 1 121 ? -10.770 11.787 9.727 1.00 95.88 121 VAL A C 1
ATOM 942 O O . VAL A 1 121 ? -10.819 12.550 10.694 1.00 95.88 121 VAL A O 1
ATOM 945 N N . ALA A 1 122 ? -11.513 10.678 9.664 1.00 95.75 122 ALA A N 1
ATOM 946 C CA . ALA A 1 122 ? -12.464 10.301 10.709 1.00 95.75 122 ALA A CA 1
ATOM 947 C C . ALA A 1 122 ? -11.792 10.029 12.070 1.00 95.75 122 ALA A C 1
ATOM 949 O O . ALA A 1 122 ? -12.414 10.241 13.110 1.00 95.75 122 ALA A O 1
ATOM 950 N N . ASN A 1 123 ? -10.525 9.606 12.070 1.00 95.69 123 ASN A N 1
ATOM 951 C CA . ASN A 1 123 ? -9.754 9.271 13.271 1.00 95.69 123 ASN A CA 1
ATOM 952 C C . ASN A 1 123 ? -8.756 10.370 13.688 1.00 95.69 123 ASN A C 1
ATOM 954 O O . ASN A 1 123 ? -7.865 10.131 14.507 1.00 95.69 123 ASN A O 1
ATOM 958 N N . GLY A 1 124 ? -8.895 11.584 13.137 1.00 90.62 124 GLY A N 1
ATOM 959 C CA . GLY A 1 124 ? -8.063 12.738 13.491 1.00 90.62 124 GLY A CA 1
ATOM 960 C C . GLY A 1 124 ? -6.583 12.568 13.141 1.00 90.62 124 GLY A C 1
ATOM 961 O O . GLY A 1 124 ? -5.736 13.237 13.733 1.00 90.62 124 GLY A O 1
ATOM 962 N N . GLN A 1 125 ? -6.272 11.662 12.216 1.00 89.38 125 GLN A N 1
ATOM 963 C CA . GLN A 1 125 ? -4.924 11.464 11.708 1.00 89.38 125 GLN A CA 1
ATOM 964 C C . GLN A 1 125 ? -4.658 12.458 10.575 1.00 89.38 125 GLN A C 1
ATOM 966 O O . GLN A 1 125 ? -5.583 12.800 9.828 1.00 89.38 125 GLN A O 1
ATOM 971 N N . PRO A 1 126 ? -3.417 12.951 10.433 1.00 73.00 126 PRO A N 1
ATOM 972 C CA . PRO A 1 126 ? -3.057 13.709 9.248 1.00 73.00 126 PRO A CA 1
ATOM 973 C C . PRO A 1 126 ? -3.297 12.834 8.015 1.00 73.00 126 PRO A C 1
ATOM 975 O O . PRO A 1 126 ? -2.977 11.645 8.017 1.00 73.00 126 PRO A O 1
ATOM 978 N N . ALA A 1 127 ? -3.891 13.422 6.977 1.00 60.84 127 ALA A N 1
ATOM 979 C CA . ALA A 1 127 ? -3.903 12.771 5.677 1.00 60.84 127 ALA A CA 1
ATOM 980 C C . ALA A 1 127 ? -2.441 12.580 5.218 1.00 60.84 127 ALA A C 1
ATOM 982 O O . ALA A 1 127 ? -1.615 13.453 5.514 1.00 60.84 127 ALA A O 1
ATOM 983 N N . PRO A 1 128 ? -2.125 11.451 4.565 1.00 58.22 128 PRO A N 1
ATOM 984 C CA . PRO A 1 128 ? -0.778 11.147 4.117 1.00 58.22 128 PRO A CA 1
ATOM 985 C C . PRO A 1 128 ? -0.374 12.034 2.933 1.00 58.22 128 PRO A C 1
ATOM 987 O O . PRO A 1 128 ? -1.275 12.489 2.185 1.00 58.22 128 PRO A O 1
#

pLDDT: mean 83.86, std 19.1, range [39.47, 97.94]

Foldseek 3Di:
DDDDDDDDDDDDDDDDPDDPPPADPPPPDDLLRVLVVVLVVCLVVLQVDDLVVNLVVLVVVLVVLCVNHPDVVSSLSNSQSNLQVSDVSSDDDQDDDLSLLVSLCSHPDPVSVVSSQVVCVVVVHDRD

Sequence (128 aa):
MNTPCQPAPGSAPSHGSEGPSEATHDSHLTPEELAAEWVDRCIDLLRPMDWPGRMDAMMQLHDQLRSDFTDFDVFCQVFPIFVEQTLVRLGTEPVTELDQAHIYANSADPAHREAAGTWLVANGQPAP

Secondary structure (DSSP, 8-state):
------------------------------HHHHHHHHHHHHHHHHTTS-HHHHHHHHHHHHHHHHHH-S-HHHHHHHHHHHHHHHHHHH------SHHHHHHHHT-SSHHHHHHHHHHHHHTTPPP-